Protein AF-A0AAN5D1X6-F1 (afdb_monomer)

Structure (mmCIF, N/CA/C/O backbone):
data_AF-A0AAN5D1X6-F1
#
_entry.id   AF-A0AAN5D1X6-F1
#
loop_
_atom_site.group_PDB
_atom_site.id
_atom_site.type_symbol
_atom_site.label_atom_id
_atom_site.label_alt_id
_atom_site.label_comp_id
_atom_site.label_asym_id
_atom_site.label_entity_id
_atom_site.label_seq_id
_atom_site.pdbx_PDB_ins_code
_atom_site.Cartn_x
_atom_site.Cartn_y
_atom_site.Cartn_z
_atom_site.occupancy
_atom_site.B_iso_or_equiv
_atom_site.auth_seq_id
_atom_site.auth_comp_id
_atom_site.auth_asym_id
_atom_site.auth_atom_id
_atom_site.pdbx_PDB_model_num
ATOM 1 N N . MET A 1 1 ? -14.048 -14.334 20.459 1.00 36.97 1 MET A N 1
ATOM 2 C CA . MET A 1 1 ? -13.633 -14.748 19.101 1.00 36.97 1 MET A CA 1
ATOM 3 C C . MET A 1 1 ? -13.349 -13.483 18.312 1.00 36.97 1 MET A C 1
ATOM 5 O O . MET A 1 1 ? -14.260 -12.682 18.170 1.00 36.97 1 MET A O 1
ATOM 9 N N . SER A 1 2 ? -12.107 -13.247 17.887 1.00 31.34 2 SER A N 1
ATOM 10 C CA . SER A 1 2 ? -11.786 -12.070 17.067 1.00 31.34 2 SER A CA 1
ATOM 11 C C . SER A 1 2 ? -12.315 -12.283 15.644 1.00 31.34 2 SER A C 1
ATOM 13 O O . SER A 1 2 ? -12.066 -13.355 15.087 1.00 31.34 2 SER A O 1
ATOM 15 N N . PRO A 1 3 ? -13.048 -11.326 15.052 1.00 33.34 3 PRO A N 1
ATOM 16 C CA . PRO A 1 3 ? -13.591 -11.490 13.709 1.00 33.34 3 PRO A CA 1
ATOM 17 C C . PRO A 1 3 ? -12.462 -11.615 12.674 1.00 33.34 3 PRO A C 1
ATOM 19 O O . PRO A 1 3 ? -11.477 -10.873 12.710 1.00 33.34 3 PRO A O 1
ATOM 22 N N . ASN A 1 4 ? -12.603 -12.565 11.745 1.00 31.05 4 ASN A N 1
ATOM 23 C CA . ASN A 1 4 ? -11.753 -12.665 10.558 1.00 31.05 4 ASN A CA 1
ATOM 24 C C . ASN A 1 4 ? -12.102 -11.494 9.632 1.00 31.05 4 ASN A C 1
ATOM 26 O O . ASN A 1 4 ? -13.086 -11.556 8.901 1.00 31.05 4 ASN A O 1
ATOM 30 N N . LYS A 1 5 ? -11.320 -10.418 9.688 1.00 35.47 5 LYS A N 1
ATOM 31 C CA . LYS A 1 5 ? -11.454 -9.283 8.768 1.00 35.47 5 LYS A CA 1
ATOM 32 C C . LYS A 1 5 ? -10.626 -9.546 7.513 1.00 35.47 5 LYS A C 1
ATOM 34 O O . LYS A 1 5 ? -9.517 -10.070 7.622 1.00 35.47 5 LYS A O 1
ATOM 39 N N . ARG A 1 6 ? -11.177 -9.210 6.342 1.00 40.41 6 ARG A N 1
ATOM 40 C CA . ARG A 1 6 ? -10.555 -9.443 5.029 1.00 40.41 6 ARG A CA 1
ATOM 41 C C . ARG A 1 6 ? -10.320 -8.127 4.315 1.00 40.41 6 ARG A C 1
ATOM 43 O O . ARG A 1 6 ? -11.276 -7.378 4.184 1.00 40.41 6 ARG A O 1
ATOM 50 N N . ILE A 1 7 ? -9.102 -7.911 3.820 1.00 35.31 7 ILE A N 1
ATOM 51 C CA . ILE A 1 7 ? -8.747 -6.800 2.931 1.00 35.31 7 ILE A CA 1
ATOM 52 C C . ILE A 1 7 ? -8.724 -7.339 1.498 1.00 35.31 7 ILE A C 1
ATOM 54 O O . ILE A 1 7 ? -8.149 -8.391 1.228 1.00 35.31 7 ILE A O 1
ATOM 58 N N . LYS A 1 8 ? -9.388 -6.643 0.580 1.00 36.56 8 LYS A N 1
ATOM 59 C CA . LYS A 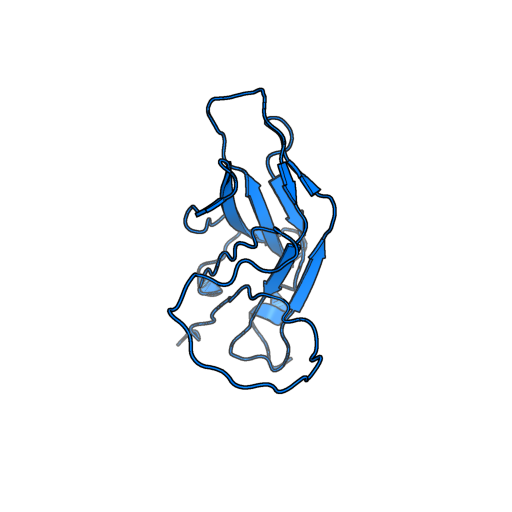1 8 ? -9.358 -6.894 -0.864 1.00 36.56 8 LYS A CA 1
ATOM 60 C C . LYS A 1 8 ? -9.021 -5.568 -1.539 1.00 36.56 8 LYS A C 1
ATOM 62 O O . LYS A 1 8 ? -9.596 -4.557 -1.161 1.00 36.56 8 LYS A O 1
ATOM 67 N N . LEU A 1 9 ? -8.112 -5.589 -2.508 1.00 38.88 9 LEU A N 1
ATOM 68 C CA . LEU A 1 9 ? -7.786 -4.445 -3.359 1.00 38.88 9 LEU A CA 1
ATOM 69 C C . LEU A 1 9 ? -8.380 -4.766 -4.738 1.00 38.88 9 LEU A C 1
ATOM 71 O O . LEU A 1 9 ? -8.026 -5.802 -5.298 1.00 38.88 9 LEU A O 1
ATOM 75 N N . ALA A 1 10 ? -9.340 -3.980 -5.225 1.00 34.25 10 ALA A N 1
ATOM 76 C CA . ALA A 1 10 ? -10.086 -4.263 -6.458 1.00 34.25 10 ALA A CA 1
ATOM 77 C C . ALA A 1 10 ? -9.880 -3.164 -7.513 1.00 34.25 10 ALA A C 1
ATOM 79 O O . ALA A 1 10 ? -9.436 -2.069 -7.189 1.00 34.25 10 ALA A O 1
ATOM 80 N N . GLU A 1 11 ? -10.173 -3.482 -8.772 1.00 36.91 11 GLU A N 1
ATOM 81 C CA . GLU A 1 11 ? -10.145 -2.542 -9.893 1.00 36.91 11 GLU A CA 1
ATOM 82 C C . GLU A 1 11 ? -11.317 -1.559 -9.863 1.00 36.91 11 GLU A C 1
ATOM 84 O O . GLU A 1 11 ? -12.387 -1.813 -9.303 1.00 36.91 11 GLU A O 1
ATOM 89 N N . ASN A 1 12 ? -11.089 -0.426 -10.516 1.00 33.25 12 ASN A N 1
ATOM 90 C CA . ASN A 1 12 ? -12.101 0.553 -10.840 1.00 33.25 12 ASN A CA 1
ATOM 91 C C . ASN A 1 12 ? -12.712 0.160 -12.197 1.00 33.25 12 ASN A C 1
ATOM 93 O O . ASN A 1 12 ? -12.083 0.361 -13.231 1.00 33.25 12 ASN A O 1
ATOM 97 N N . GLU A 1 13 ? -13.908 -0.431 -12.193 1.00 38.19 13 GLU 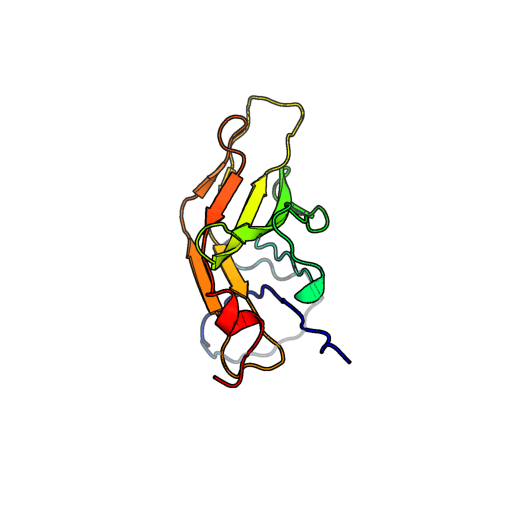A N 1
ATOM 98 C CA . GLU A 1 13 ? -14.706 -0.576 -13.414 1.00 38.19 13 GLU A CA 1
ATOM 99 C C . GLU A 1 13 ? -15.242 0.809 -13.789 1.00 38.19 13 GLU A C 1
ATOM 101 O O . GLU A 1 13 ? -16.100 1.365 -13.096 1.00 38.19 13 GLU A O 1
ATOM 106 N N . ASP A 1 14 ? -14.698 1.400 -14.852 1.00 41.03 14 ASP A N 1
ATOM 107 C CA . ASP A 1 14 ? -15.248 2.632 -15.398 1.00 41.03 14 ASP A CA 1
ATOM 108 C C . ASP A 1 14 ? -16.672 2.409 -15.921 1.00 41.03 14 ASP A C 1
ATOM 110 O O . ASP A 1 14 ? -17.035 1.379 -16.497 1.00 41.03 14 ASP A O 1
ATOM 114 N N . ALA A 1 15 ? -17.495 3.416 -15.651 1.00 41.28 15 ALA A N 1
ATOM 115 C CA . ALA A 1 15 ? -18.918 3.441 -15.896 1.00 41.28 15 ALA A CA 1
ATOM 116 C C . ALA A 1 15 ? -19.261 3.246 -17.383 1.00 41.28 15 ALA A C 1
ATOM 118 O O . ALA A 1 15 ? -18.929 4.053 -18.245 1.00 41.28 15 ALA A O 1
ATOM 119 N N . SER A 1 16 ? -19.999 2.168 -17.630 1.00 44.12 16 SER A N 1
ATOM 120 C CA . SER A 1 16 ? -21.088 2.009 -18.600 1.00 44.12 16 SER A CA 1
ATOM 121 C C . SER A 1 16 ? -21.150 2.996 -19.783 1.00 44.12 16 SER A C 1
ATOM 123 O O . SER A 1 16 ? -21.802 4.035 -19.700 1.00 44.12 16 SER A O 1
ATOM 125 N N . HIS A 1 17 ? -20.681 2.561 -20.954 1.00 38.16 17 HIS A N 1
ATOM 126 C CA . HIS A 1 17 ? -21.325 2.912 -22.222 1.00 38.16 17 HIS A CA 1
ATOM 127 C C . HIS A 1 17 ? -21.927 1.650 -22.843 1.00 38.16 17 HIS A C 1
ATOM 129 O O . HIS A 1 17 ? -21.238 0.726 -23.267 1.00 38.16 17 HIS A O 1
ATOM 135 N N . SER A 1 18 ? -23.256 1.595 -22.838 1.00 47.66 18 SER A N 1
ATOM 136 C CA . SER A 1 18 ? -24.050 0.553 -23.469 1.00 47.66 18 SER A CA 1
ATOM 137 C C . SER A 1 18 ? -24.069 0.747 -24.983 1.00 47.66 18 SER A C 1
ATOM 139 O O . SER A 1 18 ? -24.489 1.780 -25.499 1.00 47.66 18 SER A O 1
ATOM 141 N N . SER A 1 19 ? -23.664 -0.282 -25.721 1.00 39.88 19 SER A N 1
ATOM 142 C CA . SER A 1 19 ? -24.051 -0.469 -27.119 1.00 39.88 19 SER A CA 1
ATOM 143 C C . SER A 1 19 ? -24.138 -1.959 -27.408 1.00 39.88 19 SER A C 1
ATOM 145 O O . SER A 1 19 ? -23.153 -2.692 -27.366 1.00 39.88 19 SER A O 1
ATOM 147 N N . SER A 1 20 ? -25.359 -2.415 -27.651 1.00 46.38 20 SER A N 1
ATOM 148 C CA . SER A 1 20 ? -25.674 -3.766 -28.090 1.00 46.38 20 SER A CA 1
ATOM 149 C C . SER A 1 20 ? -25.220 -3.960 -29.533 1.00 46.38 20 SER A C 1
ATOM 151 O O . SER A 1 20 ? -25.542 -3.128 -30.375 1.00 46.38 20 SER A O 1
ATOM 153 N N . SER A 1 21 ? -24.565 -5.081 -29.839 1.00 40.75 21 SER A N 1
ATOM 154 C CA . SER A 1 21 ? -24.713 -5.792 -31.117 1.00 40.75 21 SER A CA 1
ATOM 155 C C . SER A 1 21 ? -24.092 -7.183 -31.021 1.00 40.75 21 SER A C 1
ATOM 157 O O . SER A 1 21 ? -22.935 -7.359 -30.652 1.00 40.75 21 SER A O 1
ATOM 159 N N . SER A 1 22 ? -24.912 -8.176 -31.331 1.00 57.75 22 SER A N 1
ATOM 160 C CA . SER A 1 22 ? -24.628 -9.606 -31.330 1.00 57.75 22 SER A CA 1
ATOM 161 C C . SER A 1 22 ? -23.998 -10.059 -32.648 1.00 57.75 22 SER A C 1
ATOM 163 O O . SER A 1 22 ? -24.599 -9.848 -33.697 1.00 57.75 22 SER A O 1
ATOM 165 N N . SER A 1 23 ? -22.870 -10.775 -32.601 1.00 44.88 23 SER A N 1
ATOM 166 C CA . SER A 1 23 ? -22.555 -11.840 -33.568 1.00 44.88 23 SER A CA 1
ATOM 167 C C . SER A 1 23 ? -21.457 -12.766 -33.028 1.00 44.88 23 SER A C 1
ATOM 169 O O . SER A 1 23 ? -20.574 -12.341 -32.287 1.00 44.88 23 SER A O 1
ATOM 171 N N . SER A 1 24 ? -21.585 -14.056 -33.337 1.00 55.94 24 SER A N 1
ATOM 172 C CA . SER A 1 24 ? -20.744 -15.159 -32.867 1.00 55.94 24 SER A CA 1
ATOM 173 C C . SER A 1 24 ? -19.383 -15.205 -33.559 1.00 55.94 24 SER A C 1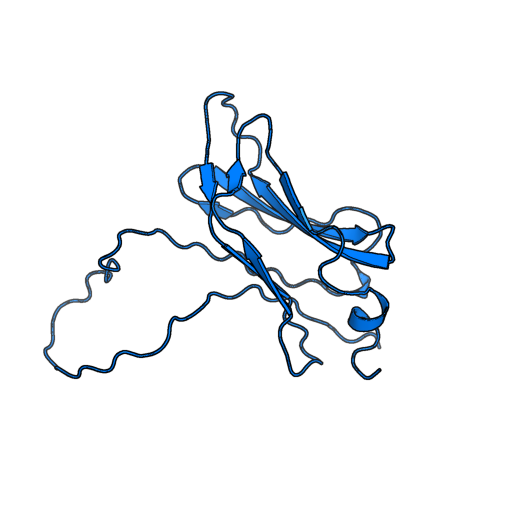
ATOM 175 O O . SER A 1 24 ? -19.347 -15.318 -34.778 1.00 55.94 24 SER A O 1
ATOM 177 N N . THR A 1 25 ? -18.289 -15.280 -32.793 1.00 45.03 25 THR A N 1
ATOM 178 C CA . THR A 1 25 ? -16.969 -15.730 -33.276 1.00 45.03 25 THR A CA 1
ATOM 179 C C . THR A 1 25 ? -16.089 -16.250 -32.135 1.00 45.03 25 THR A C 1
ATOM 181 O O . THR A 1 25 ? -16.206 -15.812 -30.992 1.00 45.03 25 THR A O 1
ATOM 184 N N . HIS A 1 26 ? -15.217 -17.198 -32.492 1.00 51.72 26 HIS A N 1
ATOM 185 C CA . HIS A 1 26 ? -14.087 -17.756 -31.741 1.00 51.72 26 HIS A CA 1
ATOM 186 C C . HIS A 1 26 ? -13.478 -16.786 -30.710 1.00 51.72 26 HIS A C 1
ATOM 188 O O . HIS A 1 26 ? -13.127 -15.657 -31.043 1.00 51.72 26 HIS A O 1
ATOM 194 N N . SER A 1 27 ? -13.339 -17.245 -29.465 1.00 37.56 27 SER A N 1
ATOM 195 C CA . SER A 1 27 ? -12.860 -16.456 -28.327 1.00 37.56 27 SER A CA 1
ATOM 196 C C . SER A 1 27 ? -11.348 -16.212 -28.385 1.00 37.56 27 SER A C 1
ATOM 198 O O . SER A 1 27 ? -10.569 -16.889 -27.718 1.00 37.56 27 SER A O 1
ATOM 200 N N . THR A 1 28 ? -10.929 -15.238 -29.186 1.00 51.31 28 THR A N 1
ATOM 201 C CA . THR A 1 28 ? -9.646 -14.549 -29.003 1.00 51.31 28 THR A CA 1
ATOM 202 C C . THR A 1 28 ? -9.750 -13.691 -27.732 1.00 51.31 28 THR A C 1
ATOM 204 O O . THR A 1 28 ? -10.804 -13.077 -27.526 1.00 51.31 28 THR A O 1
ATOM 207 N N . PRO A 1 29 ? -8.726 -13.637 -26.858 1.00 47.97 29 PRO A N 1
ATOM 208 C CA . PRO A 1 29 ? -8.713 -12.702 -25.736 1.00 47.97 29 PRO A CA 1
ATOM 209 C C . PRO A 1 29 ? -8.958 -11.286 -26.265 1.00 47.97 29 PRO A C 1
ATOM 211 O O . PRO A 1 29 ? -8.250 -10.836 -27.163 1.00 47.97 29 PRO A O 1
ATOM 214 N N . ARG A 1 30 ? -9.998 -10.613 -25.761 1.00 45.91 30 ARG A N 1
ATOM 215 C CA . ARG A 1 30 ? -10.233 -9.194 -26.037 1.00 45.91 30 ARG A CA 1
ATOM 216 C C . ARG A 1 30 ? -9.100 -8.416 -25.374 1.00 45.91 30 ARG A C 1
ATOM 218 O O . ARG A 1 30 ? -9.155 -8.168 -24.174 1.00 45.91 30 ARG A O 1
ATOM 225 N N . GLU A 1 31 ? -8.070 -8.087 -26.146 1.00 48.66 31 GLU A N 1
ATOM 226 C CA . GLU A 1 31 ? -7.213 -6.947 -25.836 1.00 48.66 31 GLU A CA 1
ATOM 227 C C . GLU A 1 31 ? -8.136 -5.729 -25.729 1.00 48.66 31 GLU A C 1
ATOM 229 O O . GLU A 1 31 ? -8.928 -5.458 -26.635 1.00 48.66 31 GLU A O 1
ATOM 234 N N . SER A 1 32 ? -8.118 -5.054 -24.581 1.00 53.12 32 SER A N 1
ATOM 235 C CA . SER A 1 32 ? -8.702 -3.723 -24.472 1.00 53.12 32 SER A CA 1
ATOM 236 C C . SER A 1 32 ? -8.009 -2.824 -25.498 1.00 53.12 32 SER A C 1
ATOM 238 O O . SER A 1 32 ? -6.789 -2.896 -25.661 1.00 53.12 32 SER A O 1
ATOM 240 N N . GLU A 1 33 ? -8.779 -1.993 -26.204 1.00 57.56 33 GLU A N 1
ATOM 241 C CA . GLU A 1 33 ? -8.299 -1.142 -27.311 1.00 57.56 33 GLU A CA 1
ATOM 242 C C . GLU A 1 33 ? -7.216 -0.125 -26.887 1.00 57.56 33 GLU A C 1
ATOM 244 O O . GLU A 1 33 ? -6.604 0.523 -27.734 1.00 57.56 33 GLU A O 1
ATOM 249 N N . ASP A 1 34 ? -6.901 -0.059 -25.592 1.00 56.22 34 ASP A N 1
ATOM 250 C CA . ASP A 1 34 ? -5.977 0.901 -24.998 1.00 56.22 34 ASP A CA 1
ATOM 251 C C . ASP A 1 34 ? -4.595 0.292 -24.681 1.00 56.22 34 ASP A C 1
ATOM 253 O O . ASP A 1 34 ? -3.685 1.008 -24.270 1.00 56.22 34 ASP A O 1
ATOM 257 N N . GLY A 1 35 ? -4.404 -1.026 -24.835 1.00 65.44 35 GLY A N 1
ATOM 258 C CA . GLY A 1 35 ? -3.107 -1.697 -24.633 1.00 65.44 35 GLY A CA 1
ATOM 259 C C . GLY A 1 35 ? -2.533 -1.636 -23.204 1.00 65.44 35 GLY A C 1
ATOM 260 O O . GLY A 1 35 ? -1.406 -2.080 -22.967 1.00 65.44 35 GLY A O 1
ATOM 261 N N . TYR A 1 36 ? -3.283 -1.109 -22.233 1.00 66.38 36 TYR A N 1
ATOM 262 C CA . TYR A 1 36 ? -2.855 -1.036 -20.839 1.00 66.38 36 TYR A CA 1
ATOM 263 C C . TYR A 1 36 ? -2.951 -2.408 -20.167 1.00 66.38 36 TYR A C 1
ATOM 265 O O . TYR A 1 36 ? -4.029 -2.968 -19.982 1.00 66.38 36 TYR A O 1
ATOM 273 N N . CYS A 1 37 ? -1.803 -2.939 -19.747 1.00 74.06 37 CYS A N 1
ATOM 274 C CA . CYS A 1 37 ? -1.748 -4.118 -18.888 1.00 74.06 37 CYS A CA 1
ATOM 275 C C . CYS A 1 37 ? -2.086 -3.722 -17.442 1.00 74.06 37 CYS A C 1
ATOM 277 O O . CYS A 1 37 ? -1.192 -3.291 -16.705 1.00 74.06 37 CYS A O 1
ATOM 279 N N . SER A 1 38 ? -3.341 -3.888 -17.020 1.00 83.38 38 SER A N 1
ATOM 280 C CA . SER A 1 38 ? -3.711 -3.780 -15.606 1.00 83.38 38 SER A CA 1
ATOM 281 C C . SER A 1 38 ? -3.344 -5.064 -14.852 1.00 83.38 38 SER A C 1
ATOM 283 O O . SER A 1 38 ? -3.357 -6.169 -15.394 1.00 83.38 38 SER A O 1
ATOM 285 N N . ASN A 1 39 ? -2.922 -4.916 -13.596 1.00 89.25 39 ASN A N 1
ATOM 286 C CA . ASN A 1 39 ? -2.625 -6.034 -12.705 1.00 89.25 39 ASN A CA 1
ATOM 287 C C . ASN A 1 39 ? -3.196 -5.728 -11.321 1.00 89.25 39 ASN A C 1
ATOM 289 O O . ASN A 1 39 ? -3.031 -4.621 -10.808 1.00 89.25 39 ASN A O 1
ATOM 293 N N . THR A 1 40 ? -3.816 -6.723 -10.688 1.00 91.62 40 THR A N 1
ATOM 294 C CA . THR A 1 40 ? -4.422 -6.581 -9.358 1.00 91.62 40 THR A CA 1
ATOM 295 C C . THR A 1 40 ? -3.752 -7.519 -8.362 1.00 91.62 40 THR A C 1
ATOM 297 O O . THR A 1 40 ? -3.631 -8.719 -8.603 1.00 91.62 40 THR A O 1
ATOM 300 N N . ILE A 1 41 ? -3.353 -6.987 -7.204 1.00 92.44 41 ILE A N 1
ATOM 301 C CA . ILE A 1 41 ? -2.817 -7.779 -6.091 1.00 92.44 41 ILE A CA 1
ATOM 302 C C . ILE A 1 41 ? -3.888 -7.866 -5.002 1.00 92.44 41 ILE A C 1
ATOM 304 O O . ILE A 1 41 ? -4.119 -6.899 -4.283 1.00 92.44 41 ILE A O 1
ATOM 308 N N . ILE A 1 42 ? -4.522 -9.030 -4.843 1.00 93.38 42 ILE A N 1
ATOM 309 C CA . ILE A 1 42 ? -5.517 -9.261 -3.784 1.00 93.38 42 ILE A CA 1
ATOM 310 C C . ILE A 1 42 ? -4.846 -9.963 -2.606 1.00 93.38 42 ILE A C 1
ATOM 312 O O . ILE A 1 42 ? -4.305 -11.058 -2.753 1.00 93.38 42 ILE A O 1
ATOM 316 N N . TRP A 1 43 ? -4.906 -9.364 -1.415 1.00 95.38 43 TRP A N 1
ATOM 317 C CA . TRP A 1 43 ? -4.258 -9.926 -0.234 1.00 95.38 43 TRP A CA 1
ATOM 318 C C . TRP A 1 43 ? -5.102 -9.804 1.038 1.00 95.38 43 TRP A C 1
ATOM 320 O O . TRP A 1 43 ? -5.293 -8.718 1.578 1.00 95.38 43 TRP A O 1
ATOM 330 N N . GLU A 1 44 ? -5.555 -10.954 1.542 1.00 94.31 44 GLU A N 1
ATOM 331 C CA . GLU A 1 44 ? -6.341 -11.064 2.770 1.00 94.31 44 GLU A CA 1
ATOM 332 C C . GLU A 1 44 ? -5.435 -11.168 4.009 1.00 94.31 44 GLU A C 1
ATOM 334 O O . GLU A 1 44 ? -4.565 -12.039 4.088 1.00 94.31 44 GLU A O 1
ATOM 339 N N . VAL A 1 45 ? -5.662 -10.299 5.001 1.00 93.81 45 VAL A N 1
ATOM 340 C CA . VAL A 1 45 ? -4.928 -10.300 6.274 1.00 93.81 45 VAL A CA 1
ATOM 341 C C . VAL A 1 45 ? -5.877 -10.071 7.439 1.00 93.81 45 VAL A C 1
ATOM 343 O O . VAL A 1 45 ? -6.653 -9.117 7.433 1.00 93.81 45 VAL A O 1
ATOM 346 N N . LYS A 1 46 ? -5.753 -10.889 8.490 1.00 92.94 46 LYS A N 1
ATOM 347 C CA . LYS A 1 46 ? -6.458 -10.644 9.750 1.00 92.94 46 LYS A CA 1
ATOM 348 C C . LYS A 1 46 ? -5.864 -9.429 10.451 1.00 92.94 46 LYS A C 1
ATOM 350 O O . LYS A 1 46 ? -4.663 -9.391 10.713 1.00 92.94 46 LYS A O 1
ATOM 355 N N . VAL A 1 47 ? -6.711 -8.483 10.850 1.00 92.19 47 VAL A N 1
ATOM 356 C CA . VAL A 1 47 ? -6.280 -7.249 11.534 1.00 92.19 47 VAL A CA 1
ATOM 357 C C . VAL A 1 47 ? -5.479 -7.532 12.810 1.00 92.19 47 VAL A C 1
ATOM 359 O O . VAL A 1 47 ? -4.511 -6.835 13.091 1.00 92.19 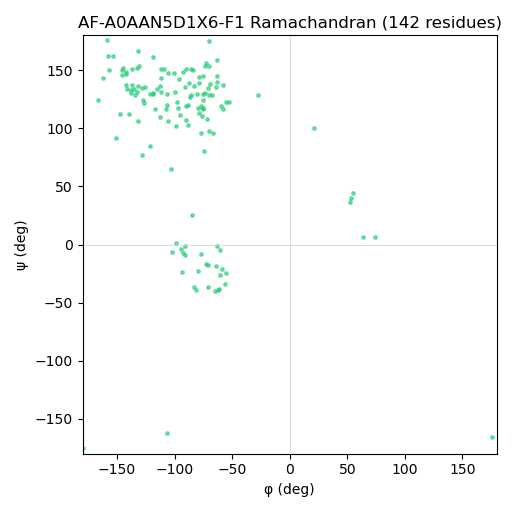47 VAL A O 1
ATOM 362 N N . SER A 1 48 ? -5.800 -8.606 13.538 1.00 92.88 48 SER A N 1
ATOM 363 C CA . SER A 1 48 ? -5.052 -9.033 14.731 1.00 92.88 48 SER A CA 1
ATOM 364 C C . SER A 1 48 ? -3.603 -9.452 14.456 1.00 92.88 48 SER A C 1
ATOM 366 O O . SER A 1 48 ? -2.806 -9.528 15.383 1.00 92.88 48 SER A O 1
ATOM 368 N N . GLU A 1 49 ? -3.260 -9.765 13.207 1.00 94.94 49 GLU A N 1
ATOM 369 C CA . GLU A 1 49 ? -1.907 -10.153 12.797 1.00 94.94 49 GLU A CA 1
ATOM 370 C C . GLU A 1 49 ? -1.088 -8.965 12.274 1.00 94.94 49 GLU A C 1
ATOM 372 O O . GLU A 1 49 ? 0.079 -9.134 11.917 1.00 94.94 49 GLU A O 1
ATOM 377 N N . ILE A 1 50 ? -1.693 -7.779 12.174 1.00 95.69 50 ILE A N 1
ATOM 378 C CA . ILE A 1 50 ? -1.015 -6.563 11.737 1.00 95.69 50 ILE A CA 1
ATOM 379 C C . ILE A 1 50 ? -0.439 -5.886 12.986 1.00 95.69 50 ILE A C 1
ATOM 381 O O . ILE A 1 50 ? -1.162 -5.339 13.817 1.00 95.69 50 ILE A O 1
ATOM 385 N N . GLY A 1 51 ? 0.882 -5.957 13.126 1.00 95.81 51 GLY A N 1
ATOM 386 C CA . GLY A 1 51 ? 1.630 -5.302 14.198 1.00 95.81 51 GLY A CA 1
ATOM 387 C C . GLY A 1 51 ? 2.415 -4.092 13.700 1.00 95.81 51 GLY A C 1
ATOM 388 O O . GLY A 1 51 ? 2.185 -3.582 12.607 1.00 95.81 51 GLY A O 1
ATOM 389 N N . ASN A 1 52 ? 3.394 -3.662 14.495 1.00 96.94 52 ASN A N 1
ATOM 390 C CA . ASN A 1 52 ? 4.299 -2.564 14.132 1.00 96.94 52 ASN A CA 1
ATOM 391 C C . ASN A 1 52 ? 5.381 -2.995 13.119 1.00 96.94 52 ASN A C 1
ATOM 393 O O . ASN A 1 52 ? 6.139 -2.164 12.627 1.00 96.94 52 ASN A O 1
ATOM 397 N N . SER A 1 53 ? 5.490 -4.295 12.827 1.00 97.44 53 SER A N 1
ATOM 398 C CA . SER A 1 53 ? 6.389 -4.836 11.810 1.00 97.44 53 SER A CA 1
ATOM 399 C C . SER A 1 53 ? 5.706 -4.912 10.446 1.00 97.44 53 SER A C 1
ATOM 401 O O . SER A 1 53 ? 4.493 -5.097 10.337 1.00 97.44 53 SER A O 1
ATOM 403 N N . ARG A 1 54 ? 6.511 -4.793 9.384 1.00 98.00 54 ARG A N 1
ATOM 404 C CA . ARG A 1 54 ? 6.039 -4.940 8.004 1.00 98.00 54 ARG A CA 1
ATOM 405 C C . ARG A 1 54 ? 5.612 -6.380 7.748 1.00 98.00 54 ARG A C 1
ATOM 407 O O . ARG A 1 54 ? 6.396 -7.306 7.955 1.00 98.00 54 ARG A O 1
ATOM 414 N N . LYS A 1 55 ? 4.405 -6.547 7.221 1.00 98.06 55 LYS A N 1
ATOM 415 C CA . LYS A 1 55 ? 3.896 -7.812 6.696 1.00 98.06 55 LYS A CA 1
ATOM 416 C C . LYS A 1 55 ? 3.735 -7.685 5.188 1.00 98.06 55 LYS A C 1
ATOM 418 O O . LYS A 1 55 ? 3.232 -6.666 4.730 1.00 98.06 55 LYS A O 1
ATOM 423 N N . TYR A 1 56 ? 4.152 -8.698 4.437 1.00 97.44 56 TYR A N 1
ATOM 424 C CA . TYR A 1 56 ? 4.222 -8.654 2.974 1.00 97.44 56 TYR A CA 1
ATOM 425 C C . TYR A 1 56 ? 3.190 -9.588 2.336 1.00 97.44 56 TYR A C 1
ATOM 427 O O . TYR A 1 56 ? 2.961 -10.690 2.841 1.00 97.44 56 TYR A O 1
ATOM 435 N N . SER A 1 57 ? 2.618 -9.164 1.209 1.00 97.50 57 SER A N 1
ATOM 436 C CA . SER A 1 57 ? 1.828 -10.016 0.321 1.00 97.50 57 SER A CA 1
ATOM 437 C C . SER A 1 57 ? 2.707 -11.036 -0.410 1.00 97.50 57 SER A C 1
ATOM 439 O O . SER A 1 57 ? 3.940 -11.002 -0.344 1.00 97.50 57 SER A O 1
ATOM 441 N N . HIS A 1 58 ? 2.062 -11.920 -1.172 1.00 95.38 58 HIS A N 1
ATOM 442 C CA . HIS A 1 58 ? 2.749 -12.685 -2.208 1.00 95.38 58 HIS A CA 1
ATOM 443 C C . HIS A 1 58 ? 3.304 -11.749 -3.299 1.00 95.38 58 HIS A C 1
ATOM 445 O O . HIS A 1 58 ? 2.852 -10.608 -3.446 1.00 95.38 58 HIS A O 1
ATOM 451 N N . LYS A 1 59 ? 4.303 -12.243 -4.039 1.00 95.38 59 LYS A N 1
ATOM 452 C CA . LYS A 1 59 ? 4.912 -11.560 -5.186 1.00 95.38 59 LYS A CA 1
ATOM 453 C C . LYS A 1 59 ? 4.020 -11.714 -6.422 1.00 95.38 59 LYS A C 1
ATOM 455 O O . LYS A 1 59 ? 3.538 -12.817 -6.667 1.00 95.38 59 LYS A O 1
ATOM 460 N N . VAL A 1 60 ? 3.874 -10.653 -7.209 1.00 94.00 60 VAL A N 1
ATOM 461 C CA . VAL A 1 60 ? 3.202 -10.651 -8.517 1.00 94.00 60 VAL A CA 1
ATOM 462 C C . VAL A 1 60 ? 4.143 -10.044 -9.551 1.00 94.00 60 VAL A C 1
ATOM 464 O O . VAL A 1 60 ? 4.631 -8.937 -9.357 1.00 94.00 60 VAL A O 1
ATOM 467 N N . ASP A 1 61 ? 4.432 -10.762 -10.632 1.00 91.44 61 ASP A N 1
ATOM 468 C CA . ASP A 1 61 ? 5.27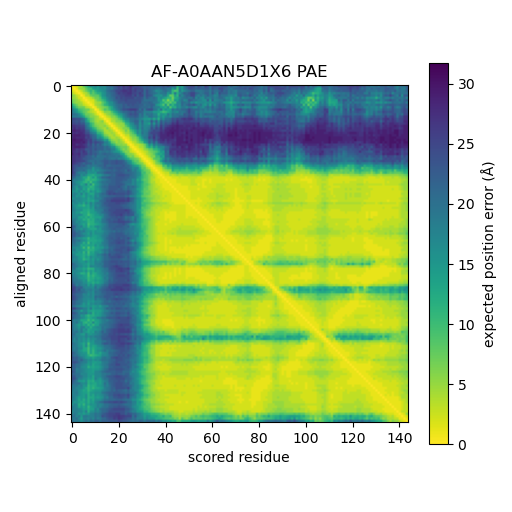0 -10.247 -11.717 1.00 91.44 61 ASP A CA 1
ATOM 469 C C . ASP A 1 61 ? 4.393 -9.506 -12.735 1.00 91.44 61 ASP A C 1
ATOM 471 O O . ASP A 1 61 ? 3.496 -10.101 -13.326 1.00 91.44 61 ASP A O 1
ATOM 475 N N . ALA A 1 62 ? 4.656 -8.214 -12.947 1.00 88.69 62 ALA A N 1
ATOM 476 C CA . ALA A 1 62 ? 3.938 -7.386 -13.914 1.00 88.69 62 ALA A CA 1
ATOM 477 C C . ALA A 1 62 ? 4.919 -6.495 -14.680 1.00 88.69 62 ALA A C 1
ATOM 479 O O . ALA A 1 62 ? 5.769 -5.836 -14.077 1.00 88.69 62 ALA A O 1
ATOM 480 N N . GLN A 1 63 ? 4.814 -6.498 -16.014 1.00 86.12 63 GLN A N 1
ATOM 481 C CA . GLN A 1 63 ? 5.703 -5.755 -16.922 1.00 86.12 63 GLN A CA 1
ATOM 482 C C . GLN A 1 63 ? 7.203 -6.028 -16.672 1.00 86.12 63 GLN A C 1
ATOM 484 O O . GLN A 1 63 ? 8.045 -5.137 -16.745 1.00 86.12 63 GLN A O 1
ATOM 489 N N . GLY A 1 64 ? 7.546 -7.273 -16.325 1.00 87.94 64 GLY A N 1
ATOM 490 C CA . GLY A 1 64 ? 8.927 -7.670 -16.029 1.00 87.94 64 GLY A CA 1
ATOM 491 C C . GLY A 1 64 ? 9.468 -7.175 -14.681 1.00 87.94 64 GLY A C 1
ATOM 492 O O . GLY A 1 64 ? 10.648 -7.377 -14.397 1.00 87.94 64 GLY A O 1
ATOM 493 N N . VAL A 1 65 ? 8.630 -6.560 -13.839 1.00 90.88 65 VAL A N 1
ATOM 494 C CA . VAL A 1 65 ? 8.993 -6.123 -12.487 1.00 90.88 65 VAL A CA 1
ATOM 495 C C . VAL A 1 65 ? 8.247 -6.973 -11.447 1.00 90.88 65 VAL A C 1
ATOM 497 O O . VAL A 1 65 ? 7.033 -7.152 -11.558 1.00 90.88 65 VAL A O 1
ATOM 500 N N . PRO A 1 66 ? 8.941 -7.518 -10.433 1.00 94.00 66 PRO A N 1
ATOM 501 C CA . PRO A 1 66 ? 8.300 -8.197 -9.314 1.00 94.00 66 PRO A CA 1
ATOM 502 C C . PRO A 1 66 ? 7.710 -7.186 -8.324 1.00 94.00 66 PRO A C 1
ATOM 504 O O . PRO A 1 66 ? 8.437 -6.420 -7.700 1.00 94.00 66 PRO A O 1
ATOM 507 N N . TRP A 1 67 ? 6.400 -7.223 -8.117 1.00 95.56 67 TRP A N 1
ATOM 508 C CA . TRP A 1 67 ? 5.670 -6.340 -7.210 1.00 95.56 67 TRP A CA 1
ATOM 509 C C . TRP A 1 67 ? 5.177 -7.081 -5.973 1.00 95.56 67 TRP A C 1
ATOM 511 O O . TRP A 1 67 ? 4.876 -8.275 -6.009 1.00 95.56 67 TRP A O 1
ATOM 521 N N . ARG A 1 68 ? 5.052 -6.357 -4.863 1.00 96.94 68 ARG A N 1
ATOM 522 C CA . ARG A 1 68 ? 4.311 -6.798 -3.676 1.00 96.94 68 ARG A CA 1
ATOM 523 C C . ARG A 1 68 ? 3.794 -5.604 -2.894 1.00 96.94 68 ARG A C 1
ATOM 525 O O . ARG A 1 68 ? 4.316 -4.499 -3.010 1.00 96.94 68 ARG A O 1
ATOM 532 N N . ILE A 1 69 ? 2.820 -5.852 -2.036 1.00 97.75 69 ILE A N 1
ATOM 533 C CA . ILE A 1 69 ? 2.301 -4.869 -1.090 1.00 97.75 69 ILE A CA 1
ATOM 534 C C . ILE A 1 69 ? 2.818 -5.233 0.295 1.00 97.75 69 ILE A C 1
ATOM 536 O O . ILE A 1 69 ? 3.005 -6.410 0.615 1.00 97.75 69 ILE A O 1
ATOM 540 N N . PHE A 1 70 ? 3.059 -4.234 1.134 1.00 97.94 70 PHE A N 1
ATOM 541 C CA . PHE A 1 70 ? 3.231 -4.472 2.557 1.00 97.94 70 PHE A CA 1
ATOM 542 C C . PHE A 1 70 ? 2.409 -3.511 3.398 1.00 97.94 70 PHE A C 1
ATOM 544 O O . PHE A 1 70 ? 2.116 -2.386 2.9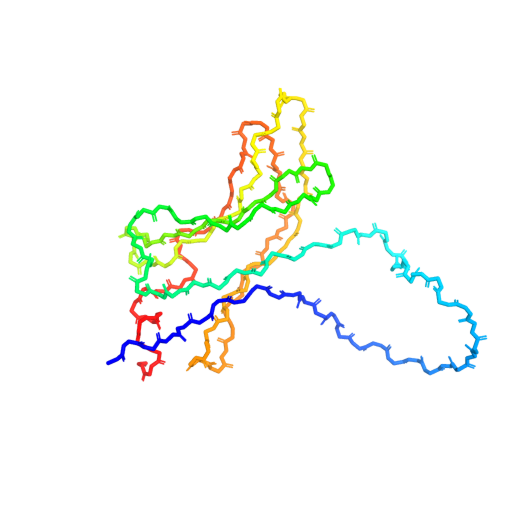94 1.00 97.94 70 PHE A O 1
ATOM 551 N N . ILE A 1 71 ? 2.048 -3.989 4.585 1.00 98.06 71 ILE A N 1
ATOM 552 C CA . ILE A 1 71 ? 1.256 -3.249 5.563 1.00 98.06 71 ILE A CA 1
ATOM 553 C C . ILE A 1 71 ? 1.904 -3.306 6.940 1.00 98.06 71 ILE A C 1
ATOM 555 O O . ILE A 1 71 ? 2.637 -4.249 7.254 1.00 98.06 71 ILE A O 1
ATOM 559 N N . TYR A 1 72 ? 1.630 -2.297 7.759 1.00 98.06 72 TYR A N 1
ATOM 560 C CA . TYR A 1 72 ? 1.988 -2.263 9.176 1.00 98.06 72 TYR A CA 1
ATOM 561 C C . TYR A 1 72 ? 1.094 -1.277 9.930 1.00 98.06 72 TYR A C 1
ATOM 563 O O . TYR A 1 72 ? 0.468 -0.395 9.340 1.00 98.06 72 TYR A O 1
ATOM 571 N N . LYS A 1 73 ? 1.055 -1.409 11.254 1.00 97.50 73 LYS A N 1
ATOM 572 C CA . LYS A 1 73 ? 0.511 -0.394 12.152 1.00 97.50 73 LYS A CA 1
ATOM 573 C C . LYS A 1 73 ? 1.522 0.741 12.285 1.00 97.50 73 LYS A C 1
ATOM 575 O O . LYS A 1 73 ? 2.591 0.569 12.869 1.00 97.50 73 LYS A O 1
ATOM 580 N N . SER A 1 74 ? 1.187 1.893 11.724 1.00 96.19 74 SER A N 1
ATOM 581 C CA . SER A 1 74 ? 2.029 3.084 11.728 1.00 96.19 74 SER A CA 1
ATOM 582 C C . SER A 1 74 ? 2.080 3.757 13.102 1.00 96.19 74 SER A C 1
ATOM 584 O O . SER A 1 74 ? 1.133 3.675 13.890 1.00 96.19 74 SER A O 1
ATOM 586 N N . ALA A 1 75 ? 3.175 4.473 13.373 1.00 92.69 75 ALA A N 1
ATOM 587 C CA . ALA A 1 75 ? 3.388 5.213 14.618 1.00 92.69 75 ALA A CA 1
ATOM 588 C C . ALA A 1 75 ? 2.330 6.309 14.851 1.00 92.69 75 ALA A C 1
ATOM 590 O O . ALA A 1 75 ? 2.009 6.627 15.992 1.00 92.69 75 ALA A O 1
ATOM 591 N N . ILE A 1 76 ? 1.724 6.833 13.781 1.00 92.44 76 ILE A N 1
ATOM 592 C CA . ILE A 1 76 ? 0.634 7.825 13.841 1.00 92.44 76 ILE A CA 1
ATOM 593 C C . ILE A 1 76 ? -0.757 7.188 14.020 1.00 92.44 76 ILE A C 1
ATOM 595 O O . ILE A 1 76 ? -1.775 7.766 13.632 1.00 92.44 76 ILE A O 1
ATOM 599 N N . SER A 1 77 ? -0.799 5.988 14.612 1.00 91.50 77 SER A N 1
ATOM 600 C CA . SER A 1 77 ? -2.016 5.219 14.914 1.00 91.50 77 SER A CA 1
ATOM 601 C C . SER A 1 77 ? -2.907 4.978 13.692 1.00 91.50 77 SER A C 1
ATOM 603 O O . SER A 1 77 ? -4.127 5.135 13.749 1.00 91.50 77 SER A O 1
ATOM 605 N N . GLY A 1 78 ? -2.296 4.601 12.569 1.00 95.94 78 GLY A N 1
ATOM 606 C CA . GLY A 1 78 ? -2.988 4.285 11.320 1.00 95.94 78 GLY A CA 1
ATOM 607 C C . GLY A 1 78 ? -2.517 2.978 10.693 1.00 95.94 78 GLY A C 1
ATOM 608 O O . GLY A 1 78 ? -1.482 2.436 11.078 1.00 95.94 78 GLY A O 1
ATOM 609 N N . LEU A 1 79 ? -3.269 2.473 9.718 1.00 97.12 79 LEU A N 1
ATOM 610 C CA . LEU A 1 79 ? -2.798 1.425 8.817 1.00 97.12 79 LEU A CA 1
ATOM 611 C C . LEU A 1 79 ? -1.920 2.056 7.733 1.00 97.12 79 LEU A C 1
ATOM 613 O O . LEU A 1 79 ? -2.408 2.862 6.938 1.00 97.12 79 LEU A O 1
ATOM 617 N N . GLY A 1 80 ? -0.650 1.666 7.699 1.00 97.94 80 GLY A N 1
ATOM 618 C CA . GLY A 1 80 ? 0.241 1.960 6.587 1.00 97.94 80 GLY A CA 1
ATOM 619 C C . GLY A 1 80 ? 0.056 0.938 5.467 1.00 97.94 80 GLY A C 1
ATOM 620 O O . GLY A 1 80 ? -0.021 -0.262 5.744 1.00 97.94 80 GLY A O 1
ATOM 621 N N . ILE A 1 81 ? 0.005 1.403 4.220 1.00 97.94 81 ILE A N 1
ATOM 622 C CA . ILE A 1 81 ? -0.083 0.570 3.014 1.00 97.94 81 ILE A CA 1
ATOM 623 C C . ILE A 1 81 ? 0.950 1.058 2.000 1.00 97.94 81 ILE A C 1
ATOM 625 O O . ILE A 1 81 ? 1.054 2.257 1.744 1.00 97.94 81 ILE A O 1
ATOM 629 N N . PHE A 1 82 ? 1.731 0.137 1.442 1.00 98.00 82 PHE A N 1
ATOM 630 C CA . PHE A 1 82 ? 2.828 0.471 0.539 1.00 98.00 82 PHE A CA 1
ATOM 631 C C . PHE A 1 82 ? 2.939 -0.538 -0.595 1.00 98.00 82 PHE A C 1
ATOM 633 O O . PHE A 1 82 ? 2.885 -1.746 -0.364 1.00 98.00 82 PHE A O 1
ATOM 640 N N . LEU A 1 83 ? 3.165 -0.033 -1.805 1.00 97.75 83 LEU A N 1
ATOM 641 C CA . LEU A 1 83 ? 3.568 -0.808 -2.968 1.00 97.75 83 LEU A CA 1
ATOM 642 C C . LEU A 1 83 ? 5.096 -0.847 -3.018 1.00 97.75 83 LEU A C 1
ATOM 644 O O . LEU A 1 83 ? 5.772 0.166 -2.819 1.00 97.75 83 LEU A O 1
ATOM 648 N N . MET A 1 84 ? 5.639 -2.030 -3.277 1.00 97.38 84 MET A N 1
ATOM 649 C CA . MET A 1 84 ? 7.067 -2.263 -3.406 1.00 97.38 84 MET A CA 1
ATOM 650 C C . MET A 1 84 ? 7.360 -2.963 -4.730 1.00 97.38 84 MET A C 1
ATOM 652 O O . MET A 1 84 ? 6.896 -4.082 -4.955 1.00 97.38 84 MET A O 1
ATOM 656 N N . ALA A 1 85 ? 8.189 -2.330 -5.554 1.00 95.88 85 ALA A N 1
ATOM 657 C CA . ALA A 1 85 ? 8.917 -2.996 -6.622 1.00 95.88 85 ALA A CA 1
ATOM 658 C C . ALA A 1 85 ? 10.119 -3.705 -5.991 1.00 95.88 85 ALA A C 1
ATOM 660 O O . ALA A 1 85 ? 10.997 -3.064 -5.415 1.00 95.88 85 ALA A O 1
ATOM 661 N N . MET A 1 86 ? 10.129 -5.032 -6.017 1.00 91.81 86 MET A N 1
ATOM 662 C CA . MET A 1 86 ? 11.235 -5.809 -5.477 1.00 91.81 86 MET A CA 1
ATOM 663 C C . MET A 1 86 ? 12.474 -5.655 -6.354 1.00 91.81 86 MET A C 1
ATOM 665 O O . MET A 1 86 ? 12.383 -5.403 -7.556 1.00 91.81 86 MET A O 1
ATOM 669 N N . ASP A 1 87 ? 13.632 -5.837 -5.726 1.00 82.25 87 ASP A N 1
ATOM 670 C CA . ASP A 1 87 ? 14.911 -5.765 -6.411 1.00 82.25 87 ASP A CA 1
ATOM 671 C C . ASP A 1 87 ? 14.946 -6.784 -7.554 1.00 82.25 87 ASP A C 1
ATOM 673 O O . ASP A 1 87 ? 14.842 -7.998 -7.346 1.00 82.25 87 ASP A O 1
ATOM 677 N N . ASN A 1 88 ? 15.053 -6.277 -8.777 1.00 71.88 88 ASN A N 1
ATOM 678 C CA . ASN A 1 88 ? 15.575 -7.067 -9.872 1.00 71.88 88 ASN A CA 1
ATOM 679 C C . ASN A 1 88 ? 17.104 -6.916 -9.807 1.00 71.88 88 ASN A C 1
ATOM 681 O O . ASN A 1 88 ? 17.612 -5.909 -9.334 1.00 71.88 88 ASN A O 1
ATOM 685 N N . GLN A 1 89 ? 17.875 -7.903 -10.256 1.00 80.31 89 GLN A N 1
ATOM 686 C CA . GLN A 1 89 ? 19.347 -7.835 -10.174 1.00 80.31 89 GLN A CA 1
ATOM 687 C C . GLN A 1 89 ? 19.958 -6.675 -10.999 1.00 80.31 89 GLN A C 1
ATOM 689 O O . GLN A 1 89 ? 21.175 -6.507 -11.032 1.00 80.31 89 GLN A O 1
ATOM 694 N N . SER A 1 90 ? 19.130 -5.890 -11.695 1.00 86.06 90 SER A N 1
ATOM 695 C CA . SER A 1 90 ? 19.526 -4.771 -12.534 1.00 86.06 90 SER A CA 1
ATOM 696 C C . SER A 1 90 ? 19.415 -3.448 -11.775 1.00 86.06 90 SER A C 1
ATOM 698 O O . SER A 1 90 ? 18.469 -3.169 -11.049 1.00 86.06 90 SER A O 1
ATOM 700 N N . THR A 1 91 ? 20.360 -2.548 -12.015 1.00 90.50 91 THR A N 1
ATOM 701 C CA . THR A 1 91 ? 20.241 -1.141 -11.601 1.00 90.50 91 THR A CA 1
ATOM 702 C C . THR A 1 91 ? 19.635 -0.268 -12.705 1.00 90.50 91 THR A C 1
ATOM 704 O O . THR A 1 91 ? 19.303 0.896 -12.478 1.00 90.50 91 THR A O 1
ATOM 707 N N . MET A 1 92 ? 19.447 -0.822 -13.906 1.00 90.25 92 MET A N 1
ATOM 708 C CA . MET A 1 92 ? 18.972 -0.122 -15.101 1.00 90.25 92 MET A CA 1
ATOM 709 C C . MET A 1 92 ? 17.507 -0.448 -15.375 1.00 90.25 92 MET A C 1
ATOM 711 O O . MET A 1 92 ? 17.170 -1.082 -16.371 1.00 90.25 92 MET A O 1
ATOM 715 N N . TRP A 1 93 ? 16.625 -0.035 -14.472 1.00 91.88 93 TRP A N 1
ATOM 716 C CA . TRP A 1 93 ? 15.190 -0.136 -14.696 1.00 91.88 93 TRP A CA 1
ATOM 717 C C . TRP A 1 93 ? 14.452 1.041 -14.076 1.00 91.88 93 TRP A C 1
ATOM 719 O O . TRP A 1 93 ? 14.872 1.622 -13.067 1.00 91.88 93 TRP A O 1
ATOM 729 N N . THR A 1 94 ? 13.320 1.354 -14.689 1.00 93.31 94 THR A N 1
ATOM 730 C CA . THR A 1 94 ? 12.302 2.236 -14.138 1.00 93.31 94 THR A CA 1
ATOM 731 C C . THR A 1 94 ? 10.936 1.687 -14.502 1.00 93.31 94 THR A C 1
ATOM 733 O O . THR A 1 94 ? 10.789 1.107 -15.574 1.00 93.31 94 THR A O 1
ATOM 736 N N . ALA A 1 95 ? 9.951 1.903 -13.642 1.00 92.62 95 ALA A N 1
ATOM 737 C CA . ALA A 1 95 ? 8.555 1.610 -13.935 1.00 92.62 95 ALA A CA 1
ATOM 738 C C . ALA A 1 95 ? 7.713 2.827 -13.561 1.00 92.62 95 ALA A C 1
ATOM 740 O O . ALA A 1 95 ? 7.957 3.436 -12.519 1.00 92.62 95 ALA A O 1
ATOM 741 N N . GLU A 1 96 ? 6.764 3.189 -14.414 1.00 94.44 96 GLU A N 1
ATOM 742 C CA . GLU A 1 96 ? 5.760 4.207 -14.119 1.00 94.44 96 GLU A CA 1
ATOM 743 C C . GLU A 1 96 ? 4.429 3.506 -13.876 1.00 94.44 96 GLU A C 1
ATOM 745 O O . GLU A 1 96 ? 4.054 2.616 -14.638 1.00 94.44 96 GLU A O 1
ATOM 750 N N . VAL A 1 97 ? 3.772 3.843 -12.770 1.00 93.31 97 VAL A N 1
ATOM 751 C CA . VAL A 1 97 ? 2.579 3.135 -12.311 1.00 93.31 97 VAL A CA 1
ATOM 752 C C . VAL A 1 97 ? 1.499 4.125 -11.908 1.00 93.31 97 VAL A C 1
ATOM 754 O O . VAL A 1 97 ? 1.718 4.997 -11.062 1.00 93.31 97 VAL A O 1
ATOM 757 N N . ASP A 1 98 ? 0.316 3.905 -12.466 1.00 93.81 98 ASP A N 1
ATOM 758 C CA . ASP A 1 98 ? -0.951 4.432 -11.977 1.00 93.81 98 ASP A CA 1
ATOM 759 C C . ASP A 1 98 ? -1.674 3.332 -11.203 1.00 93.81 98 ASP A C 1
ATOM 761 O O . ASP A 1 98 ? -1.540 2.144 -11.511 1.00 93.81 98 ASP A O 1
ATOM 765 N N . GLY A 1 99 ? -2.441 3.701 -10.182 1.00 93.00 99 GLY A N 1
ATOM 766 C CA . GLY A 1 99 ? -3.185 2.700 -9.438 1.00 93.00 99 GLY A CA 1
ATOM 767 C C . GLY A 1 99 ? -4.029 3.237 -8.299 1.00 93.00 99 GLY A C 1
ATOM 768 O O . GLY A 1 99 ? -4.175 4.439 -8.071 1.00 93.00 99 GLY A O 1
ATOM 769 N N . GLU A 1 100 ? -4.614 2.295 -7.572 1.00 95.75 100 GLU A N 1
ATOM 770 C CA . GLU A 1 100 ? -5.470 2.561 -6.430 1.00 95.75 100 GLU A CA 1
ATOM 771 C C . GLU A 1 100 ? -5.209 1.515 -5.344 1.00 95.75 100 GLU A C 1
ATOM 773 O O . GLU A 1 100 ? -5.154 0.313 -5.607 1.00 95.75 100 GLU A O 1
ATOM 778 N N . PHE A 1 101 ? -5.062 1.967 -4.100 1.00 96.38 101 PHE A N 1
ATOM 779 C CA . PHE A 1 101 ? -5.226 1.097 -2.946 1.00 96.38 101 PHE A CA 1
ATOM 780 C C . PHE A 1 101 ? -6.682 1.136 -2.502 1.00 96.38 101 PHE A C 1
ATOM 782 O O . PHE A 1 101 ? -7.177 2.182 -2.089 1.00 96.38 101 PHE A O 1
ATOM 789 N N . ILE A 1 102 ? -7.344 -0.014 -2.535 1.00 95.12 102 ILE A N 1
ATOM 790 C CA . ILE A 1 102 ? -8.649 -0.238 -1.920 1.00 95.12 102 ILE A CA 1
ATOM 791 C C . ILE A 1 102 ? -8.502 -1.100 -0.659 1.00 95.12 102 ILE A C 1
ATOM 793 O O . ILE A 1 102 ? -8.048 -2.240 -0.712 1.00 95.12 102 ILE A O 1
ATOM 797 N N . VAL A 1 103 ? -8.907 -0.573 0.492 1.00 94.12 103 VAL A N 1
ATOM 798 C CA . VAL A 1 103 ? -9.064 -1.347 1.726 1.00 94.12 103 VAL A CA 1
ATOM 799 C C . VAL A 1 103 ? -10.534 -1.696 1.882 1.00 94.12 103 VAL A C 1
ATOM 801 O O . VAL A 1 103 ? -11.345 -0.868 2.297 1.00 94.12 103 VAL A O 1
ATOM 804 N N . ILE A 1 104 ? -10.862 -2.941 1.547 1.00 91.81 104 ILE A N 1
ATOM 805 C CA . ILE A 1 104 ? -12.172 -3.529 1.829 1.00 91.81 104 ILE A CA 1
ATOM 806 C C . ILE A 1 104 ? -12.178 -3.992 3.288 1.00 91.81 104 ILE A C 1
ATOM 808 O O . ILE A 1 104 ? -11.266 -4.693 3.716 1.00 91.81 104 ILE A O 1
ATOM 812 N N . CYS A 1 105 ? -13.196 -3.608 4.053 1.00 85.75 105 CYS A N 1
ATOM 813 C CA . CYS A 1 105 ? -13.439 -4.111 5.403 1.00 85.75 105 CYS A CA 1
ATOM 814 C C . CYS A 1 105 ? -14.784 -4.836 5.391 1.00 85.75 105 CYS A C 1
ATOM 816 O O . CYS A 1 105 ? -15.812 -4.220 5.144 1.00 85.75 105 CYS A O 1
ATOM 818 N N . THR A 1 106 ? -14.792 -6.144 5.653 1.00 81.12 106 THR A N 1
ATOM 819 C CA . THR A 1 106 ? -16.001 -6.990 5.551 1.00 81.12 106 THR A CA 1
ATOM 820 C C . THR A 1 106 ? -17.163 -6.561 6.446 1.00 81.12 106 THR A C 1
ATOM 822 O O . THR A 1 106 ? -18.294 -6.967 6.214 1.00 81.12 106 THR A O 1
ATOM 825 N N . ASP A 1 107 ? -16.868 -5.805 7.497 1.00 80.44 107 ASP A N 1
ATOM 826 C CA . ASP A 1 107 ? -17.801 -5.281 8.491 1.00 80.44 107 ASP A CA 1
ATOM 827 C C . ASP A 1 107 ? -18.199 -3.817 8.231 1.00 80.44 107 ASP A C 1
ATOM 829 O O . ASP A 1 107 ? -18.964 -3.248 9.006 1.00 80.44 107 ASP A O 1
ATOM 833 N N . ARG A 1 108 ? -17.698 -3.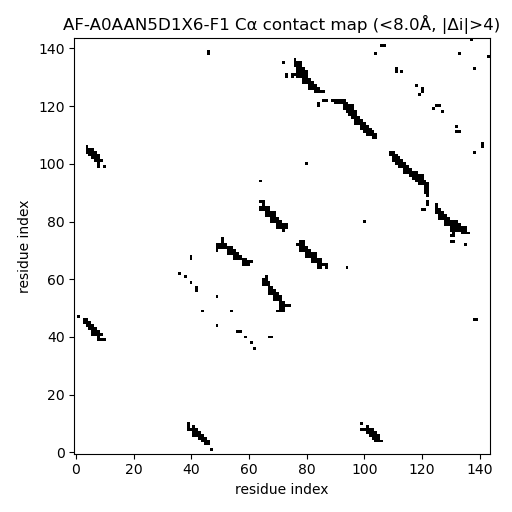197 7.155 1.00 74.19 108 ARG A N 1
ATOM 834 C CA . ARG A 1 108 ? -18.018 -1.820 6.768 1.00 74.19 108 ARG A CA 1
ATOM 835 C C . ARG A 1 108 ? -18.834 -1.790 5.485 1.00 74.19 108 ARG A C 1
ATOM 837 O O . ARG A 1 108 ? -18.706 -2.650 4.622 1.00 74.19 108 ARG A O 1
ATOM 844 N N . THR A 1 109 ? -19.662 -0.757 5.364 1.00 75.75 109 THR A N 1
ATOM 845 C CA . THR A 1 109 ? -20.484 -0.506 4.173 1.00 75.75 109 THR A CA 1
ATOM 846 C C . THR A 1 109 ? -19.704 0.136 3.031 1.00 75.75 109 THR A C 1
ATOM 848 O O . THR A 1 109 ? -20.123 0.011 1.886 1.00 75.75 109 THR A O 1
ATOM 851 N N . ASN A 1 110 ? -18.584 0.805 3.330 1.00 85.38 110 ASN A N 1
ATOM 852 C CA . ASN A 1 110 ? -17.802 1.554 2.352 1.00 85.38 110 ASN A CA 1
ATOM 853 C C . ASN A 1 110 ? -16.338 1.113 2.341 1.00 85.38 110 ASN A C 1
ATOM 855 O O . ASN A 1 110 ? -15.694 1.013 3.391 1.00 85.38 110 ASN A O 1
ATOM 859 N N . ASP A 1 111 ? -15.816 0.943 1.132 1.00 91.56 111 ASP A N 1
ATOM 860 C CA . ASP A 1 111 ? -14.401 0.709 0.884 1.00 91.56 111 ASP A CA 1
ATOM 861 C C . ASP A 1 111 ? -13.606 2.005 1.041 1.00 91.56 111 ASP A C 1
ATOM 863 O O . ASP A 1 111 ? -14.064 3.090 0.676 1.00 91.56 111 ASP A O 1
ATOM 867 N N . ILE A 1 112 ? -12.378 1.892 1.542 1.00 92.38 112 ILE A N 1
ATOM 868 C CA . ILE A 1 112 ? -11.464 3.032 1.646 1.00 92.38 112 ILE A CA 1
ATOM 869 C C . ILE A 1 112 ? -10.541 3.007 0.436 1.00 92.38 112 ILE A C 1
ATOM 871 O O . ILE A 1 112 ? -9.778 2.059 0.266 1.00 92.38 112 ILE A O 1
ATOM 875 N N . LYS A 1 113 ? -10.607 4.045 -0.400 1.00 94.44 113 LYS A N 1
ATOM 876 C CA . LYS A 1 113 ? -9.886 4.121 -1.675 1.00 94.44 113 LYS A CA 1
ATOM 877 C C . LYS A 1 113 ? -8.854 5.245 -1.670 1.00 94.44 113 LYS A C 1
ATOM 879 O O . LYS A 1 113 ? -9.164 6.367 -1.280 1.00 94.44 113 LYS A O 1
ATOM 884 N N . HIS A 1 114 ? -7.644 4.954 -2.134 1.00 94.88 114 HIS A N 1
ATOM 885 C CA . HIS A 1 114 ? -6.560 5.918 -2.319 1.00 94.88 114 HIS A CA 1
ATOM 886 C C . HIS A 1 114 ? -5.940 5.747 -3.703 1.00 94.88 114 HIS A C 1
ATOM 888 O O . HIS A 1 114 ? -5.193 4.797 -3.935 1.00 94.88 114 HIS A O 1
ATOM 894 N N . ARG A 1 115 ? -6.232 6.685 -4.605 1.00 94.19 115 ARG A N 1
ATOM 895 C CA . ARG A 1 115 ? -5.664 6.722 -5.957 1.00 94.19 115 ARG A CA 1
ATOM 896 C C . ARG A 1 115 ? -4.303 7.394 -5.974 1.00 94.19 115 ARG A C 1
ATOM 898 O O . ARG A 1 115 ? -4.032 8.299 -5.184 1.00 94.19 115 ARG A O 1
ATOM 905 N N . PHE A 1 116 ? -3.475 6.968 -6.911 1.00 91.88 116 PHE A N 1
ATOM 906 C CA . PHE A 1 116 ? -2.184 7.559 -7.209 1.00 91.88 116 PHE A CA 1
ATOM 907 C C . PHE A 1 116 ? -1.903 7.459 -8.705 1.00 91.88 116 PHE A C 1
ATOM 909 O O . PHE A 1 116 ? -2.359 6.533 -9.374 1.00 91.88 116 PHE A O 1
ATOM 916 N N . THR A 1 117 ? -1.150 8.425 -9.219 1.00 92.69 117 THR A N 1
ATOM 917 C CA . THR A 1 117 ? -0.815 8.520 -10.640 1.00 92.69 117 THR A CA 1
ATOM 918 C C . THR A 1 117 ? 0.654 8.878 -10.820 1.00 92.69 117 THR A C 1
ATOM 920 O O . THR A 1 117 ? 1.237 9.564 -9.974 1.00 92.69 117 THR A O 1
ATOM 923 N N . SER A 1 118 ? 1.238 8.435 -11.928 1.00 91.44 118 SER A N 1
ATOM 924 C CA . SER A 1 118 ? 2.599 8.712 -12.378 1.00 91.44 118 SER A CA 1
ATOM 925 C C . SER A 1 118 ? 3.660 8.400 -11.320 1.00 91.44 118 SER A C 1
ATOM 927 O O . SER A 1 118 ? 4.630 9.143 -11.137 1.00 91.44 118 SER A O 1
ATOM 929 N N . LEU A 1 119 ? 3.493 7.294 -10.585 1.00 93.88 119 LEU A N 1
ATOM 930 C CA . LEU A 1 119 ? 4.492 6.861 -9.613 1.00 93.88 119 LEU A CA 1
ATOM 931 C C . LEU A 1 119 ? 5.683 6.236 -10.320 1.00 93.88 119 LEU A C 1
ATOM 933 O O . LEU A 1 119 ? 5.571 5.182 -10.941 1.00 93.88 119 LEU A O 1
ATOM 937 N N . ARG A 1 120 ? 6.854 6.851 -10.156 1.00 95.44 120 ARG A N 1
ATOM 938 C CA . ARG A 1 120 ? 8.096 6.349 -10.737 1.00 95.44 120 ARG A CA 1
ATOM 939 C C . ARG A 1 120 ? 8.886 5.494 -9.750 1.00 95.44 120 ARG A C 1
ATOM 941 O O . ARG A 1 120 ? 9.492 6.003 -8.801 1.00 95.44 120 ARG A O 1
ATOM 948 N N . PHE A 1 121 ? 8.953 4.203 -10.043 1.00 94.75 121 PHE A N 1
ATOM 949 C CA . PHE A 1 121 ? 9.811 3.239 -9.370 1.00 94.75 121 PHE A CA 1
ATOM 950 C C . PHE A 1 121 ? 11.145 3.087 -10.102 1.00 94.75 121 PHE A C 1
ATOM 952 O O . PHE A 1 121 ? 11.238 3.254 -11.319 1.00 94.75 121 PHE A O 1
ATOM 959 N N . SER A 1 122 ? 12.200 2.800 -9.346 1.00 94.25 122 SER A N 1
ATOM 960 C CA . SER A 1 122 ? 13.546 2.513 -9.858 1.00 94.25 122 SER A CA 1
ATOM 961 C C . SER A 1 122 ? 14.346 1.737 -8.815 1.00 94.25 122 SER A C 1
ATOM 963 O O . SER A 1 122 ? 13.909 1.617 -7.670 1.00 94.25 122 SER A O 1
ATOM 965 N N . HIS A 1 123 ? 15.570 1.316 -9.145 1.00 92.19 123 HIS A N 1
ATOM 966 C CA . HIS A 1 123 ? 16.468 0.682 -8.170 1.00 92.19 123 HIS A CA 1
ATOM 967 C C . HIS A 1 123 ? 16.718 1.534 -6.906 1.00 92.19 123 HIS A C 1
ATOM 969 O O . HIS A 1 123 ? 17.034 0.984 -5.857 1.00 92.19 123 HIS A O 1
ATOM 975 N N . ARG A 1 124 ? 16.571 2.869 -6.979 1.00 94.50 124 ARG A N 1
ATOM 976 C CA . ARG A 1 124 ? 16.734 3.782 -5.826 1.00 94.50 124 ARG A CA 1
ATOM 977 C C . ARG A 1 124 ? 15.432 4.094 -5.104 1.00 94.50 124 ARG A C 1
ATOM 979 O O . ARG A 1 124 ? 15.464 4.492 -3.946 1.00 94.50 124 ARG A O 1
ATOM 986 N N . ASN A 1 125 ? 14.307 3.958 -5.797 1.00 95.81 125 ASN A N 1
ATOM 987 C CA . ASN A 1 125 ? 12.986 4.296 -5.289 1.00 95.81 125 ASN A CA 1
ATOM 988 C C . ASN A 1 125 ? 12.059 3.102 -5.499 1.00 95.81 125 ASN A C 1
ATOM 990 O O . ASN A 1 125 ? 11.292 3.048 -6.455 1.00 95.81 125 ASN A O 1
ATOM 994 N N . GLN A 1 126 ? 12.217 2.102 -4.640 1.00 96.31 126 GLN A N 1
ATOM 995 C CA . GLN A 1 126 ? 11.529 0.818 -4.759 1.00 96.31 126 GLN A CA 1
ATOM 996 C C . GLN A 1 126 ? 10.195 0.781 -4.010 1.00 96.31 126 GLN A C 1
ATOM 998 O O . GLN A 1 126 ? 9.454 -0.188 -4.138 1.00 96.31 126 GLN A O 1
ATOM 1003 N N . VAL A 1 127 ? 9.891 1.796 -3.200 1.00 97.31 127 VAL A N 1
ATOM 1004 C CA . VAL A 1 127 ? 8.764 1.783 -2.267 1.00 97.31 127 VAL A CA 1
ATOM 1005 C C . VAL A 1 127 ? 8.014 3.098 -2.347 1.00 97.31 127 VAL A C 1
ATOM 1007 O O . VAL A 1 127 ? 8.619 4.163 -2.270 1.00 97.31 127 VAL A O 1
ATOM 1010 N N . TRP A 1 128 ? 6.692 3.014 -2.421 1.00 97.81 128 TRP A N 1
ATOM 1011 C CA . TRP A 1 128 ? 5.812 4.167 -2.312 1.00 97.81 128 TRP A CA 1
ATOM 1012 C C . TRP A 1 128 ? 4.520 3.770 -1.600 1.00 97.81 128 TRP A C 1
ATOM 1014 O O . TRP A 1 128 ? 4.055 2.638 -1.740 1.00 97.81 128 TRP A O 1
ATOM 1024 N N . GLY A 1 129 ? 3.937 4.668 -0.813 1.00 97.12 129 GLY A N 1
ATOM 1025 C CA . GLY A 1 129 ? 2.700 4.370 -0.104 1.00 97.12 129 GLY A CA 1
ATOM 1026 C C . GLY A 1 129 ? 2.244 5.472 0.832 1.00 97.12 129 GLY A C 1
ATOM 1027 O O . GLY A 1 129 ? 2.735 6.598 0.789 1.00 97.12 129 GLY A O 1
ATOM 1028 N N . PHE A 1 130 ? 1.309 5.109 1.701 1.00 96.88 130 PHE A N 1
ATOM 1029 C CA . PHE A 1 130 ? 0.705 5.989 2.687 1.00 96.88 130 PHE A CA 1
ATOM 1030 C C . PHE A 1 130 ? 0.941 5.428 4.086 1.00 96.88 130 PHE A C 1
ATOM 1032 O O . PHE A 1 130 ? 0.598 4.281 4.369 1.00 96.88 130 PHE A O 1
ATOM 1039 N N . ASP A 1 131 ? 1.443 6.262 4.994 1.00 96.44 131 ASP A N 1
ATOM 1040 C CA . ASP A 1 131 ? 1.617 5.894 6.404 1.00 96.44 131 ASP A CA 1
ATOM 1041 C C . ASP A 1 131 ? 0.295 5.770 7.174 1.00 96.44 131 ASP A C 1
ATOM 1043 O O . ASP A 1 131 ? 0.262 5.181 8.255 1.00 96.44 131 ASP A O 1
ATOM 1047 N N . LYS A 1 132 ? -0.796 6.337 6.648 1.00 96.25 132 LYS A N 1
ATOM 1048 C CA . LYS A 1 132 ? -2.121 6.310 7.273 1.00 96.25 132 LYS A CA 1
ATOM 1049 C C . LYS A 1 132 ? -3.216 6.363 6.213 1.00 96.25 132 LYS A C 1
ATOM 1051 O O . LYS A 1 132 ? -3.654 7.438 5.822 1.00 96.25 132 LYS A O 1
ATOM 1056 N N . VAL A 1 133 ? -3.658 5.186 5.783 1.00 94.81 133 VAL A N 1
ATOM 1057 C CA . VAL A 1 133 ? -4.840 5.004 4.921 1.00 94.81 133 VAL A CA 1
ATOM 1058 C C . VAL A 1 133 ? -6.128 5.043 5.744 1.00 94.81 133 VAL A C 1
ATOM 1060 O O . VAL A 1 133 ? -7.125 5.629 5.346 1.00 94.81 133 VAL A O 1
ATOM 1063 N N . VAL A 1 134 ? -6.102 4.444 6.934 1.00 93.69 134 VAL A N 1
ATOM 1064 C CA . VAL A 1 134 ? -7.237 4.413 7.865 1.00 93.69 134 VAL A CA 1
ATOM 1065 C C . VAL A 1 134 ? -6.734 4.537 9.294 1.00 93.69 134 VAL A C 1
ATOM 1067 O O . VAL A 1 134 ? -5.626 4.083 9.599 1.00 93.69 134 VAL A O 1
ATOM 1070 N N . ALA A 1 135 ? -7.510 5.174 10.173 1.00 94.38 135 ALA A N 1
ATOM 1071 C CA . ALA A 1 135 ? -7.186 5.182 11.593 1.00 94.38 135 ALA A CA 1
ATOM 1072 C C . ALA A 1 135 ? -7.224 3.751 12.149 1.00 94.38 135 ALA A C 1
ATOM 1074 O O . ALA A 1 135 ? -8.016 2.909 11.728 1.00 94.38 135 ALA A O 1
ATOM 1075 N N . TRP A 1 136 ? -6.339 3.447 13.093 1.00 94.19 136 TRP A N 1
ATOM 1076 C CA . TRP A 1 136 ? -6.271 2.099 13.643 1.00 94.19 136 TRP A CA 1
ATOM 1077 C C . TRP A 1 136 ? -7.542 1.728 14.411 1.00 94.19 136 TRP A C 1
ATOM 1079 O O . TRP A 1 136 ? -8.027 0.607 14.286 1.00 94.19 136 TRP A O 1
ATOM 1089 N N . ASP A 1 137 ? -8.091 2.683 15.164 1.00 92.06 137 ASP A N 1
ATOM 1090 C CA . ASP A 1 137 ? -9.304 2.498 15.965 1.00 92.06 137 ASP A CA 1
ATOM 1091 C C . ASP A 1 137 ? -10.521 2.178 15.094 1.00 92.06 137 ASP A C 1
ATOM 1093 O O . ASP A 1 137 ? -11.288 1.275 15.422 1.00 92.06 137 ASP A O 1
ATOM 1097 N N . ASP A 1 138 ? -10.618 2.838 13.944 1.00 90.06 138 ASP A N 1
ATOM 1098 C CA . ASP A 1 138 ? -11.621 2.597 12.907 1.00 90.06 138 ASP A CA 1
ATOM 1099 C C . ASP A 1 138 ? -11.518 1.172 12.336 1.00 90.06 138 ASP A C 1
ATOM 1101 O O . ASP A 1 138 ? -12.522 0.508 12.074 1.00 90.06 138 ASP A O 1
ATOM 1105 N N . LEU A 1 139 ? -10.291 0.668 12.165 1.00 89.00 139 LEU A N 1
ATOM 1106 C CA . LEU A 1 139 ? -10.046 -0.671 11.631 1.00 89.00 139 LEU A CA 1
ATOM 1107 C C . LEU A 1 139 ? -10.431 -1.774 12.629 1.00 89.00 139 LEU A C 1
ATOM 1109 O O . LEU A 1 139 ? -10.927 -2.831 12.229 1.00 89.00 139 LEU A O 1
ATOM 1113 N N . ILE A 1 140 ? -10.208 -1.559 13.930 1.00 90.38 140 ILE A N 1
ATOM 1114 C CA .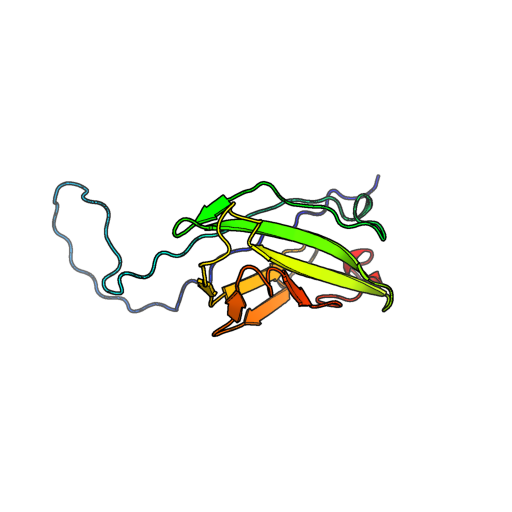 ILE A 1 140 ? -10.544 -2.543 14.972 1.00 90.38 140 ILE A CA 1
ATOM 1115 C C . ILE A 1 140 ? -12.016 -2.463 15.396 1.00 90.38 140 ILE A C 1
ATOM 1117 O O . ILE A 1 140 ? -12.627 -3.515 15.586 1.00 90.38 140 ILE A O 1
ATOM 1121 N N . ASN A 1 141 ? -12.598 -1.261 15.446 1.00 85.88 141 ASN A N 1
ATOM 1122 C CA . ASN A 1 141 ? -13.960 -0.988 15.909 1.00 85.88 141 ASN A CA 1
ATOM 1123 C C . ASN A 1 141 ? -14.775 -0.315 14.790 1.00 85.88 141 ASN A C 1
ATOM 1125 O O . ASN A 1 141 ? -14.872 0.908 14.750 1.00 85.88 141 ASN A O 1
ATOM 1129 N N . PRO A 1 142 ? -15.368 -1.095 13.876 1.00 70.50 142 PRO A N 1
ATOM 1130 C CA . PRO A 1 142 ? -16.079 -0.560 12.717 1.00 70.50 142 PRO A CA 1
ATOM 1131 C C . PRO A 1 142 ? -17.427 0.090 13.078 1.00 70.50 142 PRO A C 1
ATOM 1133 O O . PRO A 1 14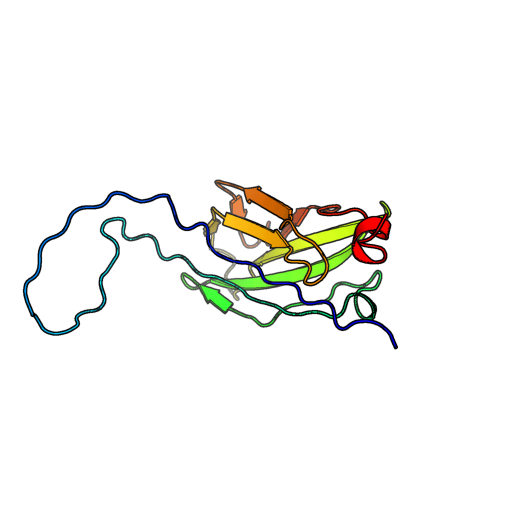2 ? -17.964 0.807 12.246 1.00 70.50 142 PRO A O 1
ATOM 1136 N N . GLU A 1 143 ? -17.970 -0.174 14.275 1.00 74.00 143 GLU A N 1
ATOM 1137 C CA . GLU A 1 143 ? -19.289 0.295 14.744 1.00 74.00 143 GLU A CA 1
ATOM 1138 C C . GLU A 1 143 ? -19.252 1.643 15.491 1.00 74.00 143 GLU A C 1
ATOM 1140 O O . GLU A 1 143 ? -20.295 2.118 15.940 1.00 74.00 143 GLU A O 1
ATOM 1145 N N . LYS A 1 144 ? -18.067 2.238 15.671 1.00 60.59 144 LYS A N 1
ATOM 1146 C CA . LYS A 1 144 ? -17.935 3.618 16.162 1.00 60.59 144 LYS A CA 1
ATOM 1147 C C . LYS A 1 144 ? -18.180 4.610 15.035 1.00 60.59 144 LYS A C 1
ATOM 1149 O O . LYS A 1 144 ? -18.788 5.657 15.343 1.00 60.59 144 LYS A O 1
#

Radius of gyration: 18.11 Å; Cα contacts (8 Å, |Δi|>4): 241; chains: 1; bounding box: 46×26×53 Å

Secondary structure (DSSP, 8-state):
--------------------------------TT------------GGG--SS-EE---EEETTEEEEEEEEE-TTSEEEEEEEEPPPS-SS-EEEEEEEEEE--TT-SS-EEEEEEEEEEETTB-EEEEEEEEEHHHHH-TT-

Sequence (144 aa):
MSPNKRIKLAENEDASHSSSSSSSTHSTPRESEDGYCSNTIIWEVKVSEIGNSRKYSHKVDAQGVPWRIFIYKSAISGLGIFLMAMDNQSTMWTAEVDGEFIVICTDRTNDIKHRFTSLRFSHRNQVWGFDKVVAWDDLINPEK

Foldseek 3Di:
DQDQWFWFFDDDDPDDDDDDDDDDDDDDPPDDPVNDDDDGFTDTDGLVPAEQDKDKGDWDQDPNWIKIKIWHQFPVQAIKIKIFGDDDVDQPDKDFDWDKGWTDTPPAPDIQIDTDGGDIDGPVRGMDTDRHSDHNCCNRCVPD

Mean predicted aligned error: 10.33 Å

pLDDT: mean 79.96, std 22.01, range [31.05, 98.06]

Solvent-accessible surface area (backbone atoms only — not comparable to full-atom values): 9199 Å² total; per-residue (Å²): 134,84,78,88,40,42,32,44,35,68,83,85,82,76,83,84,81,90,77,92,81,90,81,93,72,84,90,66,82,79,72,62,97,78,76,74,85,81,84,80,74,71,53,73,51,47,63,92,76,55,40,78,53,82,45,71,54,72,80,46,79,54,98,92,41,45,31,32,43,36,36,24,43,29,95,85,53,9,36,20,44,31,48,30,54,52,89,58,101,58,76,86,53,70,48,75,41,68,53,61,51,32,47,34,44,79,83,50,97,65,69,48,76,48,75,50,68,78,41,72,35,29,73,90,39,34,67,53,71,40,64,60,78,43,51,41,65,54,72,76,42,69,88,115

InterPro domains:
  IPR002083 MATH/TRAF domain [PF00917] (47-141)
  IPR002083 MATH/TRAF domain [PS50144] (38-144)
  IPR002083 MATH/TRAF domain [cd00121] (39-144)
  IPR008974 TRAF-like [G3DSA:2.60.210.10] (22-144)

Nearest PDB structures (foldseek):
  3nuz-assembly3_F  TM=6.866E-01  e=7.887E+00  Bacteroides fragilis NCTC 9343
  7vd7-assembly1_A  TM=5.375E-01  e=7.463E+00  Salmonella enterica subsp. enterica serovar Typhimurium
  6yfc-assembly1_AB  TM=2.743E-01  e=7.463E+00  Leviviridae sp.
  8alo-assembly1_B  TM=2.499E-01  e=9.839E+00  Vibrio cholerae

Organism: NCBI:txid1317129